Protein AF-A0A5C8BAW6-F1 (afdb_monomer)

Mean predicted aligned error: 6.07 Å

Foldseek 3Di:
DDPVLVVCLLVPPPVSLVVCLDLVNFLKFAPPDDLQSLQVSQCVQPPPPQWHWDDDDPFWTWIDGPPDDIDIQTQDPQQRNLSSLLSVQVVNPDQKFKWWFPVPPDRITGIGIDGNVVVVVCCVVRVPSCVVGTHGSVNSVVLSVDPPVVNVVDDD

Nearest PDB structures (foldseek):
  5h5v-assembly1_D  TM=4.416E-01  e=4.568E-01  Escherichia coli
  3hav-assembly2_B  TM=3.395E-01  e=8.245E-01  Enterococcus faecium
  5hw4-assembly1_B  TM=3.504E-01  e=2.850E+00  Escherichia coli K-12
  5hw4-assembly1_A  TM=3.797E-01  e=3.609E+00  Escherichia coli K-12
  5hw4-assembly2_C-2  TM=3.385E-01  e=3.207E+00  Escherichia coli K-12

Structure (mmCIF, N/CA/C/O backbone):
data_AF-A0A5C8BAW6-F1
#
_entry.id   AF-A0A5C8BAW6-F1
#
loop_
_atom_site.group_PDB
_atom_site.id
_atom_site.type_symbol
_atom_site.label_atom_id
_atom_site.label_alt_id
_atom_site.label_comp_id
_atom_site.label_asym_id
_atom_site.label_entity_id
_atom_site.label_seq_id
_atom_site.pdbx_PDB_ins_code
_atom_site.Cartn_x
_atom_site.Cartn_y
_atom_site.Cartn_z
_atom_site.occupancy
_atom_site.B_iso_or_equiv
_atom_site.auth_seq_id
_atom_site.auth_comp_id
_atom_site.auth_asym_id
_atom_site.auth_atom_id
_atom_site.pdbx_PDB_model_num
ATOM 1 N N . MET A 1 1 ? -3.960 -3.574 -13.784 1.00 78.94 1 MET A N 1
ATOM 2 C CA . MET A 1 1 ? -2.495 -3.460 -13.628 1.00 78.94 1 MET A CA 1
ATOM 3 C C . MET A 1 1 ? -1.842 -3.671 -14.982 1.00 78.94 1 MET A C 1
ATOM 5 O O . MET A 1 1 ? -2.103 -4.699 -15.599 1.00 78.94 1 MET A O 1
ATOM 9 N N . ASP A 1 2 ? -1.038 -2.714 -15.444 1.00 86.81 2 ASP A N 1
ATOM 10 C CA . ASP A 1 2 ? -0.271 -2.832 -16.689 1.00 86.81 2 ASP A CA 1
ATOM 11 C C . ASP A 1 2 ? 1.014 -3.642 -16.439 1.00 86.81 2 ASP A C 1
ATOM 13 O O . ASP A 1 2 ? 1.968 -3.166 -15.821 1.00 86.81 2 ASP A O 1
ATOM 17 N N . GLN A 1 3 ? 1.022 -4.899 -16.888 1.00 88.06 3 GLN A N 1
ATOM 18 C CA . GLN A 1 3 ? 2.165 -5.801 -16.719 1.00 88.06 3 GLN A CA 1
ATOM 19 C C . GLN A 1 3 ? 3.390 -5.363 -17.533 1.00 88.06 3 GLN A C 1
ATOM 21 O O . GLN A 1 3 ? 4.518 -5.586 -17.099 1.00 88.06 3 GLN A O 1
ATOM 26 N N . ALA A 1 4 ? 3.188 -4.733 -18.693 1.00 90.94 4 ALA A N 1
ATOM 27 C CA . ALA A 1 4 ? 4.289 -4.298 -19.544 1.00 90.94 4 ALA A CA 1
ATOM 28 C C . ALA A 1 4 ? 5.022 -3.104 -18.923 1.00 90.94 4 ALA A C 1
ATOM 30 O O . ALA A 1 4 ? 6.252 -3.042 -18.973 1.00 90.94 4 ALA A O 1
ATOM 31 N N . LEU A 1 5 ? 4.280 -2.182 -18.302 1.00 92.44 5 LEU A N 1
ATOM 32 C CA . LEU A 1 5 ? 4.873 -1.088 -17.537 1.00 92.44 5 LEU A CA 1
ATOM 33 C C . LEU A 1 5 ? 5.638 -1.611 -16.315 1.00 92.44 5 LEU A C 1
ATOM 35 O O . LEU A 1 5 ? 6.794 -1.238 -16.122 1.00 92.44 5 LEU A O 1
ATOM 39 N N . LEU A 1 6 ? 5.034 -2.511 -15.530 1.00 92.75 6 LEU A N 1
ATOM 40 C CA . LEU A 1 6 ? 5.686 -3.094 -14.353 1.00 92.75 6 LEU A CA 1
ATOM 41 C C . LEU A 1 6 ? 6.998 -3.806 -14.719 1.00 92.75 6 LEU A C 1
ATOM 43 O O . LEU A 1 6 ? 7.993 -3.635 -14.021 1.00 92.75 6 LEU A O 1
ATOM 47 N N . GLN A 1 7 ? 7.045 -4.546 -15.830 1.00 93.19 7 GLN A N 1
ATOM 48 C CA . GLN A 1 7 ? 8.290 -5.187 -16.255 1.00 93.19 7 GLN A CA 1
ATOM 49 C C . GLN A 1 7 ? 9.389 -4.156 -16.559 1.00 93.19 7 GLN A C 1
ATOM 51 O O . GLN A 1 7 ? 10.505 -4.292 -16.067 1.00 93.19 7 GLN A O 1
ATOM 56 N N . LYS A 1 8 ? 9.066 -3.071 -17.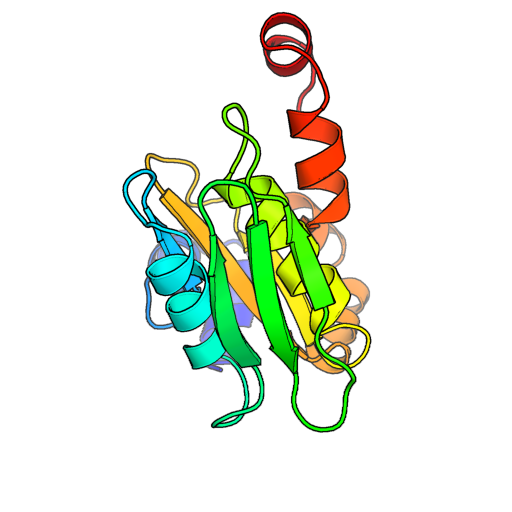276 1.00 93.88 8 LYS A N 1
ATOM 57 C CA . LYS A 1 8 ? 10.024 -1.982 -17.543 1.00 93.88 8 LYS A CA 1
ATOM 58 C C . LYS A 1 8 ? 10.543 -1.328 -16.258 1.00 93.88 8 LYS A C 1
ATOM 60 O O . LYS A 1 8 ? 11.728 -1.013 -16.159 1.00 93.88 8 LYS A O 1
ATOM 65 N N . VAL A 1 9 ? 9.671 -1.148 -15.262 1.00 93.62 9 VAL A N 1
ATOM 66 C CA . VAL A 1 9 ? 10.039 -0.634 -13.930 1.00 93.62 9 VAL A CA 1
ATOM 67 C C . VAL A 1 9 ? 11.075 -1.539 -13.265 1.00 93.62 9 VAL A C 1
ATOM 69 O O . VAL A 1 9 ? 12.097 -1.045 -12.773 1.00 93.62 9 VAL A O 1
ATOM 72 N N . LEU A 1 10 ? 10.826 -2.853 -13.274 1.00 93.19 10 LEU A N 1
ATOM 73 C CA . LEU A 1 10 ? 11.706 -3.867 -12.689 1.00 93.19 10 LEU A CA 1
ATOM 74 C C . LEU A 1 10 ? 13.055 -3.948 -13.4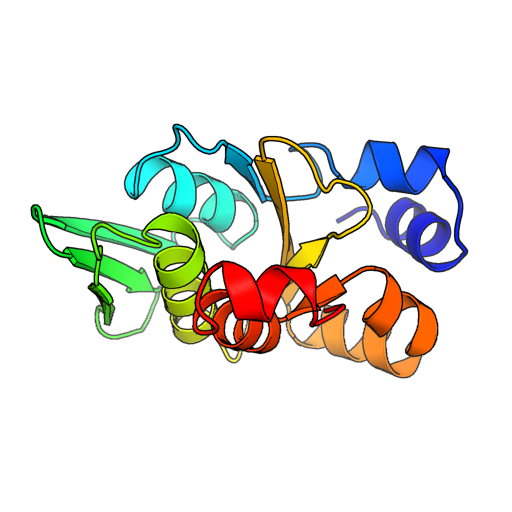22 1.00 93.19 10 LEU A C 1
ATOM 76 O O . LEU A 1 10 ? 14.095 -4.037 -12.764 1.00 93.19 10 LEU A O 1
ATOM 80 N N . ASP A 1 11 ? 13.049 -3.793 -14.748 1.00 93.88 11 ASP A N 1
ATOM 81 C CA . ASP A 1 11 ? 14.251 -3.749 -15.594 1.00 93.88 11 ASP A CA 1
ATOM 82 C C . ASP A 1 11 ? 15.089 -2.471 -15.384 1.00 93.88 11 ASP A C 1
ATOM 84 O O . ASP A 1 11 ? 16.261 -2.413 -15.764 1.00 93.88 11 ASP A O 1
ATOM 88 N N . GLY A 1 12 ? 14.527 -1.452 -14.725 1.00 89.94 12 GLY A N 1
ATOM 89 C CA . GLY A 1 12 ? 15.232 -0.222 -14.362 1.00 89.94 12 GLY A CA 1
ATOM 90 C C . GLY A 1 12 ? 15.023 0.957 -15.313 1.00 89.94 12 GLY A C 1
ATOM 91 O O . GLY A 1 12 ? 15.810 1.903 -15.265 1.00 89.94 12 GLY A O 1
ATOM 92 N N . ASP A 1 13 ? 13.993 0.927 -16.160 1.00 93.75 13 ASP A N 1
ATOM 93 C CA . ASP A 1 13 ? 13.631 2.064 -17.011 1.00 93.75 13 ASP A CA 1
ATOM 94 C C . ASP A 1 13 ? 13.154 3.244 -16.144 1.00 93.75 13 ASP A C 1
ATOM 96 O O .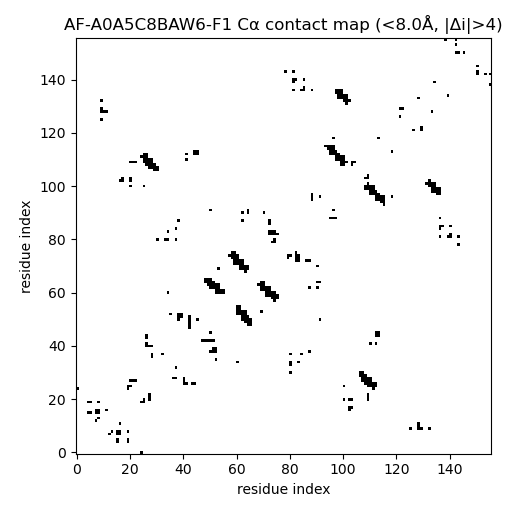 ASP A 1 13 ? 12.139 3.167 -15.450 1.00 93.75 13 ASP A O 1
ATOM 100 N N . GLN A 1 14 ? 13.899 4.352 -16.182 1.00 90.62 14 GLN A N 1
ATOM 101 C CA . GLN A 1 14 ? 13.616 5.536 -15.368 1.00 90.62 14 GLN A CA 1
ATOM 102 C C . GLN A 1 14 ? 12.306 6.230 -15.748 1.00 90.62 14 GLN A C 1
ATOM 104 O O . GLN A 1 14 ? 11.606 6.723 -14.868 1.00 90.62 14 GLN A O 1
ATOM 109 N N . ALA A 1 15 ? 11.955 6.265 -17.035 1.00 91.56 15 ALA A N 1
ATOM 110 C CA . ALA A 1 15 ? 10.707 6.883 -17.472 1.00 91.56 15 ALA A CA 1
ATOM 111 C C . ALA A 1 15 ? 9.510 6.046 -17.008 1.00 91.56 15 ALA A C 1
ATOM 113 O O . ALA A 1 15 ? 8.528 6.593 -16.508 1.00 91.56 15 ALA A O 1
ATOM 114 N N . ALA A 1 16 ? 9.635 4.717 -17.089 1.00 92.75 16 ALA A N 1
ATOM 115 C CA . ALA A 1 16 ? 8.633 3.798 -16.561 1.00 92.75 16 ALA A CA 1
ATOM 116 C C . ALA A 1 16 ? 8.487 3.918 -15.037 1.00 92.75 16 ALA A C 1
ATOM 118 O O . ALA A 1 16 ? 7.371 3.867 -14.533 1.00 92.75 16 ALA A O 1
ATOM 119 N N . GLN A 1 17 ? 9.588 4.103 -14.300 1.00 92.12 17 GLN A N 1
ATOM 120 C CA . GLN A 1 17 ? 9.550 4.305 -12.847 1.00 92.12 17 GLN A CA 1
ATOM 121 C C . GLN A 1 17 ? 8.795 5.574 -12.455 1.00 92.12 17 GLN A C 1
ATOM 123 O O . GLN A 1 17 ? 7.963 5.511 -11.558 1.00 92.12 17 GLN A O 1
ATOM 128 N N . ILE A 1 18 ? 9.038 6.696 -13.137 1.00 89.44 18 ILE A N 1
ATOM 129 C CA . ILE A 1 18 ? 8.303 7.942 -12.878 1.00 89.44 18 ILE A CA 1
ATOM 130 C C . ILE A 1 18 ? 6.808 7.726 -13.127 1.00 89.44 18 ILE A C 1
ATOM 132 O O . ILE A 1 18 ? 6.006 7.987 -12.238 1.00 89.44 18 ILE A O 1
ATOM 136 N N . GLN A 1 19 ? 6.454 7.160 -14.286 1.00 90.94 19 GLN A N 1
ATOM 137 C CA . GLN A 1 19 ? 5.063 6.883 -14.648 1.00 90.94 19 GLN A CA 1
ATOM 138 C C . GLN A 1 19 ? 4.380 5.934 -13.650 1.00 90.94 19 GLN A C 1
ATOM 140 O O . GLN A 1 19 ? 3.234 6.136 -13.267 1.00 90.94 19 GLN A O 1
ATOM 145 N N . PHE A 1 20 ? 5.076 4.890 -13.201 1.00 92.00 20 PHE A N 1
ATOM 146 C CA . PHE A 1 20 ? 4.532 3.910 -12.259 1.00 92.00 20 PHE A CA 1
ATOM 147 C C . PHE A 1 20 ? 4.243 4.496 -10.872 1.00 92.00 20 PHE A C 1
ATOM 149 O O . PHE A 1 20 ? 3.383 3.996 -10.153 1.00 92.00 20 PHE A O 1
ATOM 156 N N . GLY A 1 21 ? 4.957 5.551 -10.490 1.00 86.75 21 GLY A N 1
ATOM 157 C CA . GLY A 1 21 ? 4.731 6.264 -9.241 1.00 86.75 21 GLY A CA 1
ATOM 158 C C . GLY A 1 21 ? 3.472 7.133 -9.213 1.00 86.75 21 GLY A C 1
ATOM 159 O O . GLY A 1 21 ? 3.107 7.641 -8.157 1.00 86.75 21 GLY A O 1
ATOM 160 N N . GLU A 1 22 ? 2.810 7.328 -10.351 1.00 86.75 22 GLU A N 1
ATOM 161 C CA . GLU A 1 22 ? 1.622 8.172 -10.449 1.00 86.75 22 GLU A CA 1
ATOM 162 C C . GLU A 1 22 ? 0.360 7.458 -9.927 1.00 86.75 22 GLU A C 1
ATOM 164 O O . GLU A 1 22 ? 0.317 6.234 -9.750 1.00 86.75 22 GLU A O 1
ATOM 169 N N . SER A 1 23 ? -0.702 8.235 -9.687 1.00 79.19 23 SER A N 1
ATOM 170 C CA . SER A 1 23 ? -1.949 7.776 -9.054 1.00 79.19 23 SER A CA 1
ATOM 171 C C . SER A 1 23 ? -2.729 6.720 -9.846 1.00 79.19 23 SER A C 1
ATOM 173 O O . SER A 1 23 ? -3.676 6.142 -9.324 1.00 79.19 23 SER A O 1
ATOM 175 N N . GLU A 1 24 ? -2.343 6.431 -11.089 1.00 88.62 24 GLU A N 1
ATOM 176 C CA . GLU A 1 24 ? -2.932 5.353 -11.894 1.00 88.62 24 GLU A CA 1
ATOM 177 C C . GLU A 1 24 ? -2.402 3.958 -11.513 1.00 88.62 24 GLU A C 1
ATOM 179 O O . GLU A 1 24 ? -2.988 2.930 -11.879 1.00 88.62 24 GLU A O 1
ATOM 184 N N . HIS A 1 25 ? -1.268 3.894 -10.813 1.00 90.31 25 HIS A N 1
ATOM 185 C CA . HIS A 1 25 ? -0.534 2.650 -10.562 1.00 90.31 25 HIS A CA 1
ATOM 186 C C . HIS A 1 25 ? -0.148 2.463 -9.095 1.00 90.31 25 HIS A C 1
ATOM 188 O O . HIS A 1 25 ? -0.029 1.321 -8.644 1.00 90.31 25 HIS A O 1
ATOM 194 N N . CYS A 1 26 ? -0.018 3.558 -8.347 1.00 92.81 26 CYS A N 1
ATOM 195 C CA . CYS A 1 26 ? 0.203 3.551 -6.910 1.00 92.81 26 CYS A CA 1
ATOM 196 C C . CYS A 1 26 ? -0.867 4.373 -6.187 1.00 92.81 26 CYS A C 1
ATOM 198 O O . CYS A 1 26 ? -1.321 5.403 -6.680 1.00 92.81 26 CYS A O 1
ATOM 200 N N . ALA A 1 27 ? -1.208 3.967 -4.966 1.00 93.38 27 ALA A N 1
ATOM 201 C CA . ALA A 1 27 ? -1.907 4.834 -4.031 1.00 93.38 27 ALA A CA 1
ATOM 202 C C . ALA A 1 27 ? -0.935 5.933 -3.588 1.00 93.38 27 ALA A C 1
ATOM 204 O O . ALA A 1 27 ? 0.025 5.662 -2.863 1.00 93.38 27 ALA A O 1
ATOM 205 N N . VAL A 1 28 ? -1.153 7.153 -4.077 1.00 92.31 28 VAL A N 1
ATOM 206 C CA . VAL A 1 28 ? -0.352 8.324 -3.710 1.00 92.31 28 VAL A CA 1
ATOM 207 C C . VAL A 1 28 ? -0.932 8.920 -2.434 1.00 92.31 28 VAL A C 1
ATOM 209 O O . VAL A 1 28 ? -2.098 9.299 -2.414 1.00 92.31 28 VAL A O 1
ATOM 212 N N . VAL A 1 29 ? -0.116 8.980 -1.384 1.00 90.25 29 VAL A N 1
ATOM 213 C CA . VAL A 1 29 ? -0.461 9.553 -0.078 1.00 90.25 29 VAL A CA 1
ATOM 214 C C . VAL A 1 29 ? 0.363 10.820 0.140 1.00 90.25 29 VAL A C 1
ATOM 216 O O . VAL A 1 29 ? 1.583 10.742 0.276 1.00 90.25 29 VAL A O 1
ATOM 219 N N . ASP A 1 30 ? -0.285 11.980 0.158 1.00 89.19 30 ASP A N 1
ATOM 220 C CA . ASP A 1 30 ? 0.305 13.287 0.475 1.00 89.19 30 ASP A CA 1
ATOM 221 C C . ASP A 1 30 ? 0.416 13.465 1.997 1.00 89.19 30 ASP A C 1
ATOM 223 O O . ASP A 1 30 ? -0.424 12.983 2.754 1.00 89.19 30 ASP A O 1
ATOM 227 N N . TRP A 1 31 ? 1.421 14.198 2.480 1.00 83.50 31 TRP A N 1
ATOM 228 C CA . TRP A 1 31 ? 1.596 14.474 3.915 1.00 83.50 31 TRP A CA 1
ATOM 229 C C . TRP A 1 31 ? 0.408 15.209 4.571 1.00 83.50 31 TRP A C 1
ATOM 231 O O . TRP A 1 31 ? 0.292 15.219 5.799 1.00 83.50 31 TRP A O 1
ATOM 241 N N . ARG A 1 32 ? -0.460 15.847 3.776 1.00 87.81 32 ARG A N 1
ATOM 242 C CA . ARG A 1 32 ? -1.696 16.509 4.229 1.00 87.81 32 ARG A CA 1
ATOM 243 C C . ARG A 1 32 ? -2.892 15.573 4.289 1.00 87.81 32 ARG A C 1
ATOM 245 O O . ARG A 1 32 ? -3.901 15.964 4.876 1.00 87.81 32 ARG A O 1
ATOM 252 N N . ASP A 1 33 ? -2.796 14.392 3.687 1.00 90.12 33 ASP A N 1
ATOM 253 C CA . ASP A 1 33 ? -3.904 13.452 3.638 1.00 90.12 33 ASP A CA 1
ATOM 254 C C . ASP A 1 33 ? -4.252 12.975 5.045 1.00 90.12 33 ASP A C 1
ATOM 256 O O . ASP A 1 33 ? -3.393 12.561 5.840 1.00 90.12 33 ASP A O 1
ATOM 260 N N . GLY A 1 34 ? -5.543 13.060 5.349 1.00 92.12 34 GLY A N 1
ATOM 261 C CA . GLY A 1 34 ? -6.111 12.531 6.566 1.00 92.12 34 GLY A CA 1
ATOM 262 C C . GLY A 1 34 ? -6.329 11.018 6.478 1.00 92.12 34 GLY A C 1
ATOM 263 O O . GLY A 1 34 ? -6.085 10.378 5.452 1.00 92.12 34 GLY A O 1
ATOM 264 N N . PRO A 1 35 ? -6.804 10.404 7.574 1.00 93.88 35 PRO A N 1
ATOM 265 C CA . PRO A 1 35 ? -7.044 8.967 7.614 1.00 93.88 35 PRO A CA 1
ATOM 266 C C . PRO A 1 35 ? -8.013 8.476 6.534 1.00 93.88 35 PRO A C 1
ATOM 268 O O . PRO A 1 35 ? -7.818 7.394 5.986 1.00 93.88 35 PRO A O 1
ATOM 271 N N . GLN A 1 36 ? -9.041 9.271 6.223 1.00 95.12 36 GLN A N 1
ATOM 272 C CA . GLN A 1 36 ? -10.041 8.910 5.226 1.00 95.12 36 GLN A CA 1
ATOM 273 C C . GLN A 1 36 ? -9.432 8.868 3.826 1.00 95.12 36 GLN A C 1
ATOM 275 O O . GLN A 1 36 ? -9.567 7.861 3.135 1.00 95.12 36 GLN A O 1
ATOM 280 N N . GLU A 1 37 ? -8.718 9.926 3.447 1.00 95.50 37 GLU A N 1
ATOM 281 C CA . GLU A 1 37 ? -8.079 10.070 2.141 1.00 95.50 37 GLU A CA 1
ATOM 282 C C . GLU A 1 37 ? -7.076 8.933 1.896 1.00 95.50 37 GLU A C 1
ATOM 284 O O . GLU A 1 37 ? -7.065 8.330 0.825 1.00 95.50 37 GLU A O 1
ATOM 289 N N . ILE A 1 38 ? -6.304 8.555 2.922 1.00 95.00 38 ILE A N 1
ATOM 290 C CA . ILE A 1 38 ? -5.345 7.442 2.848 1.00 95.00 38 ILE A CA 1
ATOM 291 C C . ILE A 1 38 ? -6.052 6.102 2.624 1.00 95.00 38 ILE A C 1
ATOM 293 O O . ILE A 1 38 ? -5.621 5.299 1.791 1.00 95.00 38 ILE A O 1
ATOM 297 N N . VAL A 1 39 ? -7.125 5.831 3.376 1.00 96.56 39 VAL A N 1
ATOM 298 C CA . VAL A 1 39 ? -7.884 4.581 3.233 1.00 96.56 39 VAL A CA 1
ATOM 299 C C . VAL A 1 39 ? -8.538 4.508 1.855 1.00 96.56 39 VAL A C 1
ATOM 301 O O . VAL A 1 39 ? -8.469 3.458 1.219 1.00 96.56 39 VAL A O 1
ATOM 304 N N . GLU A 1 40 ? -9.124 5.604 1.371 1.00 96.31 40 GLU A N 1
ATOM 305 C CA . GLU A 1 40 ? -9.750 5.685 0.047 1.00 96.31 40 GLU A CA 1
ATOM 306 C C . GLU A 1 40 ? -8.727 5.505 -1.083 1.00 96.31 40 GLU A C 1
ATOM 308 O O . GLU A 1 40 ? -8.971 4.730 -2.013 1.00 96.31 40 GLU A O 1
ATOM 313 N N . ALA A 1 41 ? -7.551 6.133 -0.969 1.00 95.88 41 ALA A N 1
ATOM 314 C CA . ALA A 1 41 ? -6.461 5.974 -1.926 1.00 95.88 41 ALA A CA 1
ATOM 315 C C . ALA A 1 41 ? -6.051 4.503 -2.063 1.00 95.88 41 ALA A C 1
ATOM 317 O O . ALA A 1 41 ? -5.975 3.990 -3.178 1.00 95.88 41 ALA A O 1
ATOM 318 N N . VAL A 1 42 ? -5.857 3.792 -0.947 1.00 96.62 42 VAL A N 1
ATOM 319 C CA . VAL A 1 42 ? -5.530 2.355 -0.965 1.00 96.62 42 VAL A CA 1
ATOM 320 C C . VAL A 1 42 ? -6.704 1.508 -1.468 1.00 96.62 42 VAL A C 1
ATOM 322 O O . VAL A 1 42 ? -6.496 0.587 -2.261 1.00 96.62 42 VAL A O 1
ATOM 325 N N . ALA A 1 43 ? -7.931 1.809 -1.038 1.00 97.12 43 ALA A N 1
ATOM 326 C CA . ALA A 1 43 ? -9.127 1.056 -1.412 1.00 97.12 43 ALA A CA 1
ATOM 327 C C . ALA A 1 43 ? -9.386 1.063 -2.926 1.00 97.12 43 ALA A C 1
ATOM 329 O O . ALA A 1 43 ? -9.864 0.062 -3.452 1.00 97.12 43 ALA A O 1
ATOM 330 N N . SER A 1 44 ? -9.006 2.133 -3.634 1.00 96.50 44 SER A N 1
ATOM 331 C CA . SER A 1 44 ? -9.145 2.238 -5.096 1.00 96.50 44 SER A CA 1
ATOM 332 C C . SER A 1 44 ? -8.371 1.174 -5.897 1.00 96.50 44 SER A C 1
ATOM 334 O O . SER A 1 44 ? -8.702 0.909 -7.053 1.00 96.50 44 SER A O 1
ATOM 336 N N . PHE A 1 45 ? -7.378 0.519 -5.282 1.00 96.25 45 PHE A N 1
ATOM 337 C CA . PHE A 1 45 ? -6.588 -0.566 -5.884 1.00 96.25 45 PHE A CA 1
ATOM 338 C C . PHE A 1 45 ? -7.046 -1.965 -5.450 1.00 96.25 45 PHE A C 1
ATOM 340 O O . PHE A 1 45 ? -6.431 -2.974 -5.810 1.00 96.25 45 PHE A O 1
ATOM 347 N N . LEU A 1 46 ? -8.116 -2.040 -4.664 1.00 96.69 46 LEU A N 1
ATOM 348 C CA . LEU A 1 46 ? -8.718 -3.269 -4.165 1.00 96.69 46 LEU A CA 1
ATOM 349 C C . LEU A 1 46 ? -10.086 -3.475 -4.838 1.00 96.69 46 LEU A C 1
ATOM 351 O O . LEU A 1 46 ? -10.610 -2.556 -5.465 1.00 96.69 46 LEU A O 1
ATOM 355 N N . PRO A 1 47 ? -10.681 -4.679 -4.757 1.00 96.81 47 PRO A N 1
ATOM 356 C CA . PRO A 1 47 ? -12.045 -4.879 -5.233 1.00 96.81 47 PRO A CA 1
ATOM 357 C C . PRO A 1 47 ? -13.021 -3.909 -4.559 1.00 96.81 47 PRO A C 1
ATOM 359 O O . PRO A 1 47 ? -12.854 -3.574 -3.385 1.00 96.81 47 PRO A O 1
ATOM 362 N N . ASP A 1 48 ? -14.066 -3.505 -5.279 1.00 96.31 48 ASP A N 1
ATOM 363 C CA . ASP A 1 48 ? -15.064 -2.567 -4.765 1.00 96.31 48 ASP A CA 1
ATOM 364 C C . ASP A 1 48 ? -15.625 -3.018 -3.407 1.00 96.31 48 ASP A C 1
ATOM 366 O O . ASP A 1 48 ? -16.127 -4.135 -3.247 1.00 96.31 48 ASP A O 1
ATOM 370 N N . GLY A 1 49 ? -15.535 -2.132 -2.412 1.00 95.50 49 GLY A N 1
ATOM 371 C CA . GLY A 1 49 ? -16.003 -2.392 -1.049 1.00 95.50 49 GLY A CA 1
ATOM 372 C C . GLY A 1 49 ? -15.137 -3.363 -0.239 1.00 95.50 49 GLY A C 1
ATOM 373 O O . GLY A 1 49 ? -15.538 -3.745 0.860 1.00 95.50 49 GLY A O 1
ATOM 374 N N . PHE A 1 50 ? -13.963 -3.763 -0.742 1.00 97.75 50 PHE A N 1
ATOM 375 C CA . PHE A 1 50 ? -13.053 -4.644 -0.012 1.00 97.75 50 PHE A CA 1
ATOM 376 C C . PHE A 1 50 ? -12.483 -3.981 1.245 1.00 97.75 50 PHE A C 1
ATOM 378 O O . PHE A 1 50 ? -12.369 -4.640 2.275 1.00 97.75 50 PHE A O 1
ATOM 385 N N . LEU A 1 51 ? -12.142 -2.693 1.166 1.00 98.25 51 LEU A N 1
ATOM 386 C CA . LEU A 1 51 ? -11.636 -1.884 2.271 1.00 98.25 51 LEU A CA 1
ATOM 387 C C . LEU A 1 51 ? -12.439 -0.583 2.351 1.00 98.25 51 LEU A C 1
ATOM 389 O O . LEU A 1 51 ? -12.637 0.085 1.340 1.00 98.25 51 LEU A O 1
ATOM 393 N N . ALA A 1 52 ? -12.870 -0.212 3.553 1.00 97.81 52 ALA A N 1
ATOM 394 C CA . ALA A 1 52 ? -13.496 1.075 3.833 1.00 97.81 52 ALA A CA 1
ATOM 395 C C . ALA A 1 52 ? -13.116 1.574 5.231 1.00 97.81 52 ALA A C 1
ATOM 397 O O . ALA A 1 52 ? -12.742 0.787 6.105 1.00 97.81 52 ALA A O 1
ATOM 398 N N . MET A 1 53 ? -13.250 2.881 5.458 1.00 96.94 53 MET A N 1
ATOM 399 C CA . MET A 1 53 ? -13.125 3.454 6.795 1.00 96.94 53 MET A CA 1
ATOM 400 C C . MET A 1 53 ? -14.475 3.383 7.519 1.00 96.94 53 MET A C 1
ATOM 402 O O . MET A 1 53 ? -15.516 3.749 6.973 1.00 96.94 53 MET A O 1
ATOM 406 N N . GLY A 1 54 ? -14.453 2.876 8.747 1.00 96.12 54 GLY A N 1
ATOM 407 C CA . GLY A 1 54 ? -15.583 2.856 9.664 1.00 96.12 54 GLY A CA 1
ATOM 408 C C . GLY A 1 54 ? -15.591 4.091 10.559 1.00 96.12 54 GLY A C 1
ATOM 409 O O . GLY A 1 54 ? -15.401 5.218 10.102 1.00 96.12 54 GLY A O 1
ATOM 410 N N . LYS A 1 55 ? -15.826 3.890 11.859 1.00 95.31 55 LYS A N 1
ATOM 411 C CA . LYS A 1 55 ? -15.823 4.997 12.822 1.00 95.31 55 LYS A CA 1
ATOM 412 C C . LYS A 1 55 ? -14.447 5.652 12.898 1.00 95.31 55 LYS A C 1
ATOM 414 O O . LYS A 1 55 ? -13.435 4.966 13.007 1.00 95.31 55 LYS A O 1
ATOM 419 N N . LEU A 1 56 ? -14.442 6.980 12.919 1.00 94.75 56 LEU A N 1
ATOM 420 C CA . LEU A 1 56 ? -13.260 7.806 13.120 1.00 94.75 56 LEU A CA 1
ATOM 421 C C . LEU A 1 56 ? -13.377 8.549 14.454 1.00 94.75 56 LEU A C 1
ATOM 423 O O . LEU A 1 56 ? -14.425 9.104 14.785 1.00 94.75 56 LEU A O 1
ATOM 427 N N . THR A 1 57 ? -12.289 8.547 15.212 1.00 92.25 57 THR A N 1
ATOM 428 C CA . THR A 1 57 ? -12.093 9.305 16.451 1.00 92.25 57 THR A CA 1
ATOM 429 C C . THR A 1 57 ? -10.796 10.103 16.342 1.00 92.25 57 THR A C 1
ATOM 431 O O . THR A 1 57 ? -10.044 9.937 15.383 1.00 92.25 57 THR A O 1
ATOM 434 N N . GLU A 1 58 ? -10.502 10.943 17.332 1.00 86.94 58 GLU A N 1
ATOM 435 C CA . GLU A 1 58 ? -9.237 11.692 17.369 1.00 86.94 58 GLU A CA 1
ATOM 436 C C . GLU A 1 58 ? -8.004 10.777 17.478 1.00 86.94 58 GLU A C 1
ATOM 438 O O . GLU A 1 58 ? -6.941 11.120 16.971 1.00 86.94 58 GLU A O 1
ATOM 443 N N . GLU A 1 59 ? -8.144 9.604 18.105 1.00 89.81 59 GLU A N 1
ATOM 444 C CA . GLU A 1 59 ? -7.021 8.709 18.422 1.00 89.81 59 GLU A CA 1
ATOM 445 C C . GLU A 1 59 ? -6.985 7.440 17.564 1.00 89.81 59 GLU A C 1
ATOM 447 O O . GLU A 1 59 ? -6.018 6.680 17.611 1.00 89.81 59 GLU A O 1
ATOM 452 N N . SER A 1 60 ? -8.041 7.154 16.802 1.00 93.1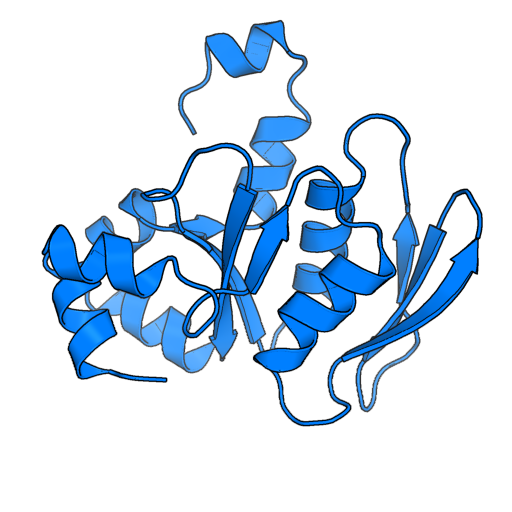9 60 SER A N 1
ATOM 453 C CA . SER A 1 60 ? -8.160 5.898 16.056 1.00 93.19 60 SER A CA 1
ATOM 454 C C . SER A 1 60 ? -9.207 5.953 14.947 1.00 93.19 60 SER A C 1
ATOM 456 O O . SER A 1 60 ? -10.147 6.749 15.003 1.00 93.19 60 SER A O 1
ATOM 458 N N . CYS A 1 61 ? -9.080 5.054 13.973 1.00 95.44 61 CYS A N 1
ATOM 459 C CA . CYS A 1 61 ? -10.117 4.759 12.990 1.00 95.44 61 CYS A CA 1
ATOM 460 C C . CYS A 1 61 ? -10.370 3.249 12.888 1.00 95.44 61 CYS A C 1
ATOM 462 O O . CYS A 1 61 ? -9.478 2.438 13.132 1.00 95.44 61 CYS A O 1
ATOM 464 N N . GLU A 1 62 ? -11.590 2.857 12.534 1.00 97.25 62 GLU A N 1
ATOM 465 C CA . GLU A 1 62 ? -11.915 1.473 12.189 1.00 97.25 62 GLU A CA 1
ATOM 466 C C . GLU A 1 62 ? -11.634 1.217 10.704 1.00 97.25 62 GLU A C 1
ATOM 468 O O . GLU A 1 62 ? -12.060 1.974 9.834 1.00 97.25 62 GLU A O 1
ATOM 473 N N . LEU A 1 63 ? -10.970 0.105 10.408 1.00 97.81 63 LEU A N 1
ATOM 474 C CA . LEU A 1 63 ? -10.798 -0.444 9.071 1.00 97.81 63 LEU A CA 1
ATOM 475 C C . LEU A 1 63 ? -11.815 -1.569 8.877 1.00 97.81 63 LEU A C 1
ATOM 477 O O . LEU A 1 63 ? -11.791 -2.584 9.582 1.00 97.81 63 LEU A O 1
ATOM 481 N N . LEU A 1 64 ? -12.719 -1.384 7.923 1.00 98.00 64 LEU A N 1
ATOM 482 C CA . LEU A 1 64 ? -13.735 -2.358 7.549 1.00 98.00 64 LEU A CA 1
ATOM 483 C C . LEU A 1 64 ? -13.226 -3.141 6.343 1.00 98.00 64 LEU A C 1
ATOM 485 O O . LEU A 1 64 ? -13.145 -2.597 5.244 1.00 98.00 64 LEU A O 1
ATOM 489 N N . VAL A 1 65 ? -12.877 -4.411 6.555 1.00 97.38 65 VAL A N 1
ATOM 490 C CA . VAL A 1 65 ? -12.434 -5.306 5.480 1.00 97.38 65 VAL A CA 1
ATOM 491 C C . VAL A 1 65 ? -13.529 -6.319 5.172 1.00 97.38 65 VAL A C 1
ATOM 493 O O . VAL A 1 65 ? -14.089 -6.939 6.080 1.00 97.38 65 VAL A O 1
ATOM 496 N N . GLN A 1 66 ? -13.847 -6.488 3.892 1.00 96.56 66 GLN A N 1
ATOM 497 C CA . GLN A 1 66 ? -14.931 -7.354 3.443 1.00 96.56 66 GLN A CA 1
ATOM 498 C C . GLN A 1 66 ? -14.771 -8.781 3.983 1.00 96.56 66 GLN A C 1
ATOM 500 O O . GLN A 1 66 ? -13.741 -9.430 3.817 1.00 96.56 66 GLN A O 1
ATOM 505 N N . GLY A 1 67 ? -15.825 -9.279 4.633 1.00 94.69 67 GLY A N 1
ATOM 506 C CA . GLY A 1 67 ? -15.844 -10.628 5.200 1.00 94.69 67 GLY A CA 1
ATOM 507 C C . GLY A 1 67 ? -15.019 -10.795 6.481 1.00 94.69 67 GLY A C 1
ATOM 508 O O . GLY A 1 67 ? -14.803 -11.930 6.906 1.00 94.69 67 GLY A O 1
ATOM 509 N N . ARG A 1 68 ? -14.568 -9.702 7.113 1.00 95.56 68 ARG A N 1
ATOM 510 C CA . ARG A 1 68 ? -13.754 -9.726 8.337 1.00 95.56 68 ARG A CA 1
ATOM 511 C C . ARG A 1 68 ? -14.367 -8.887 9.448 1.00 95.56 68 ARG A C 1
ATOM 513 O O . ARG A 1 68 ? -15.254 -8.069 9.225 1.00 95.56 68 ARG A O 1
ATOM 520 N N . GLN A 1 69 ? -13.884 -9.115 10.666 1.00 95.56 69 GLN A N 1
ATOM 521 C CA . GLN A 1 69 ? -14.195 -8.231 11.784 1.00 95.56 69 GLN A CA 1
ATOM 522 C C . GLN A 1 69 ? -13.495 -6.878 11.588 1.00 95.56 69 GLN A C 1
ATOM 524 O O . GLN A 1 69 ? -12.371 -6.867 11.077 1.00 95.56 69 GLN A O 1
ATOM 529 N N . PRO A 1 70 ? -14.123 -5.761 11.999 1.00 95.38 70 PRO A N 1
ATOM 530 C CA . PRO A 1 70 ? -13.476 -4.454 12.000 1.00 95.38 70 PRO A CA 1
ATOM 531 C C . PRO A 1 70 ? -12.145 -4.483 12.757 1.00 95.38 70 PRO A C 1
ATOM 533 O O . PRO A 1 70 ? -12.044 -5.092 13.825 1.00 95.38 70 PRO A O 1
ATOM 536 N N . VAL A 1 71 ? -11.136 -3.805 12.216 1.00 95.25 71 VAL A N 1
ATOM 537 C CA . VAL A 1 71 ? -9.813 -3.667 12.838 1.00 95.25 71 VAL A CA 1
ATOM 538 C C . VAL A 1 71 ? -9.626 -2.222 13.271 1.00 95.25 71 VAL A C 1
ATOM 540 O O . VAL A 1 71 ? -9.819 -1.314 12.471 1.00 95.25 71 VAL A O 1
ATOM 543 N N . LEU A 1 72 ? -9.238 -1.990 14.522 1.00 94.69 72 LEU A N 1
ATOM 544 C CA . LEU A 1 72 ? -8.930 -0.644 14.999 1.00 94.69 72 LEU A CA 1
ATOM 545 C C . LEU A 1 72 ? -7.490 -0.267 14.620 1.00 94.69 72 LEU A C 1
ATOM 547 O O . LEU A 1 72 ? -6.554 -0.991 14.959 1.00 94.69 72 LEU A O 1
ATOM 551 N N . ALA A 1 73 ? -7.318 0.861 13.937 1.00 92.94 73 ALA A N 1
ATOM 552 C CA . ALA A 1 73 ? -6.031 1.453 13.596 1.00 92.94 73 ALA A CA 1
ATOM 553 C C . ALA A 1 73 ? -5.801 2.720 14.433 1.00 92.94 73 ALA A C 1
ATOM 555 O O . ALA A 1 73 ? -6.578 3.672 14.363 1.00 92.94 73 ALA A O 1
ATOM 556 N N . GLU A 1 74 ? -4.732 2.733 15.229 1.00 90.00 74 GLU A N 1
ATOM 557 C CA . GLU A 1 74 ? -4.366 3.876 16.072 1.00 90.00 74 GLU A CA 1
ATOM 558 C C . GLU A 1 74 ? -3.780 5.028 15.243 1.00 90.00 74 GLU A C 1
ATOM 560 O O . GLU A 1 74 ? -2.837 4.849 14.466 1.00 90.00 74 GLU A O 1
ATOM 565 N N . LEU A 1 75 ? -4.286 6.235 15.479 1.00 86.19 75 LEU A N 1
ATOM 566 C CA . LEU A 1 75 ? -3.833 7.483 14.880 1.00 86.19 75 LEU A CA 1
ATOM 567 C C . LEU A 1 75 ? -2.949 8.219 15.897 1.00 86.19 75 LEU A C 1
ATOM 569 O O . LEU 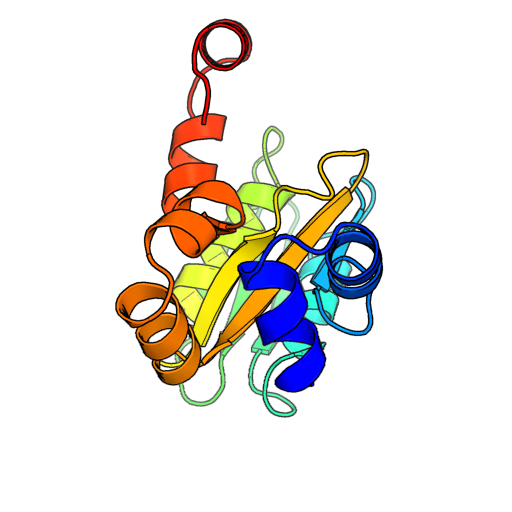A 1 75 ? -3.398 9.077 16.649 1.00 86.19 75 LEU A O 1
ATOM 573 N N . SER A 1 76 ? -1.669 7.844 15.980 1.00 75.00 76 SER A N 1
ATOM 574 C CA . SER A 1 76 ? -0.732 8.506 16.902 1.00 75.00 76 SER A CA 1
ATOM 575 C C . SER A 1 76 ? -0.211 9.825 16.331 1.00 75.00 76 SER A C 1
ATOM 577 O O . SER A 1 76 ? 0.194 9.855 15.173 1.00 75.00 76 SER A O 1
ATOM 579 N N . SER A 1 77 ? -0.051 10.852 17.166 1.00 65.69 77 SER A N 1
ATOM 580 C CA . SER A 1 77 ? 0.359 12.214 16.776 1.00 65.69 77 SER A CA 1
ATOM 581 C C . SER A 1 77 ? 1.732 12.374 16.097 1.00 65.69 77 SER A C 1
ATOM 583 O O . SER A 1 77 ? 2.023 13.454 15.591 1.00 65.69 77 SER A O 1
ATOM 585 N N . THR A 1 78 ? 2.600 11.355 16.090 1.00 62.72 78 THR A N 1
ATOM 586 C CA . THR A 1 78 ? 3.991 11.473 15.602 1.00 62.72 78 THR A CA 1
ATOM 587 C C . THR A 1 78 ? 4.307 10.693 14.321 1.00 62.72 78 THR A C 1
ATOM 589 O O . THR A 1 78 ? 5.395 10.879 13.777 1.00 62.72 78 THR A O 1
ATOM 592 N N . ALA A 1 79 ? 3.402 9.827 13.847 1.00 62.53 79 ALA A N 1
ATOM 593 C CA . ALA A 1 79 ? 3.598 8.989 12.650 1.00 62.53 79 ALA A CA 1
ATOM 594 C C . ALA A 1 79 ? 2.261 8.422 12.127 1.00 62.53 79 ALA A C 1
ATOM 596 O O . ALA A 1 79 ? 2.092 7.206 11.996 1.00 62.53 79 ALA A O 1
ATOM 597 N N . THR A 1 80 ? 1.260 9.290 11.957 1.00 74.69 80 THR A N 1
ATOM 598 C CA . THR A 1 80 ? -0.127 8.880 11.692 1.00 74.69 80 THR A CA 1
ATOM 599 C C . THR A 1 80 ? -0.260 8.088 10.393 1.00 74.69 80 THR A C 1
ATOM 601 O O . THR A 1 80 ? -0.901 7.039 10.382 1.00 74.69 80 THR A O 1
ATOM 604 N N . GLN A 1 81 ? 0.369 8.554 9.312 1.00 86.19 81 GLN A N 1
ATOM 605 C CA . GLN A 1 81 ? 0.169 7.990 7.977 1.00 86.19 81 GLN A CA 1
ATOM 606 C C . GLN A 1 81 ? 0.845 6.628 7.830 1.00 86.19 81 GLN A C 1
ATOM 608 O O . GLN A 1 81 ? 0.235 5.673 7.365 1.00 86.19 81 GLN A O 1
ATOM 613 N N . GLU A 1 82 ? 2.082 6.492 8.299 1.00 83.75 82 GLU A N 1
ATOM 614 C CA . GLU A 1 82 ? 2.850 5.254 8.181 1.00 83.75 82 GLU A CA 1
ATOM 615 C C . GLU A 1 82 ? 2.276 4.156 9.079 1.00 83.75 82 GLU A C 1
ATOM 617 O O . GLU A 1 82 ? 2.228 2.988 8.685 1.00 83.75 82 GLU A O 1
ATOM 622 N N . ARG A 1 83 ? 1.797 4.515 10.279 1.00 85.56 83 ARG A N 1
ATOM 623 C CA . ARG A 1 83 ? 1.082 3.569 11.148 1.00 85.56 83 ARG A CA 1
ATOM 624 C C . ARG A 1 83 ? -0.259 3.159 10.565 1.00 85.56 83 ARG A C 1
ATOM 626 O O . ARG A 1 83 ? -0.628 1.987 10.680 1.00 85.56 83 ARG A O 1
ATOM 633 N N . LEU A 1 84 ? -0.972 4.087 9.936 1.00 91.38 84 LEU A N 1
ATOM 634 C CA . LEU A 1 84 ? -2.216 3.769 9.255 1.00 91.38 84 LEU A CA 1
ATOM 635 C C . LEU A 1 84 ? -1.959 2.839 8.064 1.00 91.38 84 LEU A C 1
ATOM 637 O O . LEU A 1 84 ? -2.593 1.794 7.983 1.00 91.38 84 LEU A O 1
ATOM 641 N N . LEU A 1 85 ? -0.965 3.128 7.221 1.00 92.25 85 LEU A N 1
ATOM 642 C CA . LEU A 1 85 ? -0.544 2.252 6.123 1.00 92.25 85 LEU A CA 1
ATOM 643 C C . LEU A 1 85 ? -0.122 0.864 6.623 1.00 92.25 85 LEU A C 1
ATOM 645 O O . LEU A 1 85 ? -0.497 -0.143 6.029 1.00 92.25 85 LEU A O 1
ATOM 649 N N . LEU A 1 86 ? 0.594 0.773 7.748 1.00 90.12 86 LEU A N 1
ATOM 650 C CA . LEU A 1 86 ? 0.899 -0.515 8.378 1.00 90.12 86 LEU A CA 1
ATOM 651 C C . LEU A 1 86 ? -0.375 -1.254 8.810 1.00 90.12 86 LEU A C 1
ATOM 653 O O . LEU A 1 86 ? -0.502 -2.456 8.574 1.00 90.12 86 LEU A O 1
ATOM 657 N N . SER A 1 87 ? -1.310 -0.547 9.443 1.00 92.94 87 SER A N 1
ATOM 658 C CA . SER A 1 87 ? -2.572 -1.122 9.916 1.00 92.94 87 SER A CA 1
ATOM 659 C C . SER A 1 87 ? -3.425 -1.614 8.750 1.00 92.94 87 SER A C 1
ATOM 661 O O . SER A 1 87 ? -3.931 -2.733 8.802 1.00 92.94 87 SER A O 1
ATOM 663 N N . ILE A 1 88 ? -3.496 -0.841 7.662 1.00 95.19 88 ILE A N 1
ATOM 664 C CA . ILE A 1 88 ? -4.137 -1.237 6.406 1.00 95.19 88 ILE A CA 1
ATOM 665 C C . ILE A 1 88 ? -3.455 -2.483 5.836 1.00 95.19 88 ILE A C 1
ATOM 667 O O . ILE A 1 88 ? -4.133 -3.463 5.544 1.00 95.19 88 ILE A O 1
ATOM 671 N N . GLY A 1 89 ? -2.123 -2.492 5.746 1.00 94.38 89 GLY A N 1
ATOM 672 C CA . GLY A 1 89 ? -1.357 -3.621 5.214 1.00 94.38 89 GLY A CA 1
ATOM 673 C C . GLY A 1 89 ? -1.609 -4.918 5.981 1.00 94.38 89 GLY A C 1
ATOM 674 O O . GLY A 1 89 ? -1.801 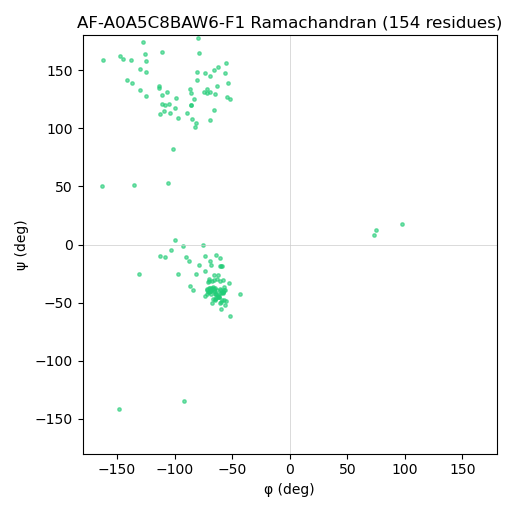-5.970 5.376 1.00 94.38 89 GLY A O 1
ATOM 675 N N . ASN A 1 90 ? -1.686 -4.838 7.309 1.00 93.75 90 ASN A N 1
ATOM 676 C CA . ASN A 1 90 ? -2.043 -5.979 8.148 1.00 93.75 90 ASN A CA 1
ATOM 677 C C . ASN A 1 90 ? -3.513 -6.392 7.973 1.00 93.75 90 ASN A C 1
ATOM 679 O O . ASN A 1 90 ? -3.814 -7.584 7.990 1.00 93.75 90 ASN A O 1
ATOM 683 N N . ALA A 1 91 ? -4.423 -5.430 7.798 1.00 95.12 91 ALA A N 1
ATOM 684 C CA . ALA A 1 91 ? -5.853 -5.687 7.657 1.00 95.12 91 ALA A CA 1
ATOM 685 C C . ALA A 1 91 ? -6.219 -6.351 6.318 1.00 95.12 91 ALA A C 1
ATOM 687 O O . ALA A 1 91 ? -7.152 -7.154 6.287 1.00 95.12 91 ALA A O 1
ATOM 688 N N . ILE A 1 92 ? -5.492 -6.055 5.232 1.00 95.88 92 ILE A N 1
ATOM 689 C CA . ILE A 1 92 ? -5.734 -6.622 3.890 1.00 95.88 92 ILE A CA 1
ATOM 690 C C . ILE A 1 92 ? -4.955 -7.922 3.613 1.00 95.88 92 ILE A C 1
ATOM 692 O O . ILE A 1 92 ? -5.219 -8.601 2.621 1.00 95.88 92 ILE A O 1
ATOM 696 N N . ALA A 1 93 ? -4.002 -8.281 4.477 1.00 94.69 93 ALA A N 1
ATOM 697 C CA . ALA A 1 93 ? -3.266 -9.540 4.392 1.00 94.69 93 ALA A CA 1
ATOM 698 C C . ALA A 1 93 ? -4.145 -10.733 4.825 1.00 94.69 93 ALA A C 1
ATOM 700 O O . ALA A 1 93 ? -4.940 -10.584 5.751 1.00 94.69 93 ALA A O 1
ATOM 701 N N . PRO A 1 94 ? -3.988 -11.947 4.261 1.00 94.56 94 PRO A N 1
ATOM 702 C CA . PRO A 1 94 ? -2.913 -12.368 3.360 1.00 94.56 94 PRO A CA 1
ATOM 703 C C . PRO A 1 94 ? -3.198 -12.213 1.854 1.00 94.56 94 PRO A C 1
ATOM 705 O O . PRO A 1 94 ? -2.341 -12.571 1.051 1.00 94.56 94 PRO A O 1
ATOM 708 N N . GLU A 1 95 ? -4.378 -11.751 1.448 1.00 96.75 95 GLU A N 1
ATOM 709 C CA .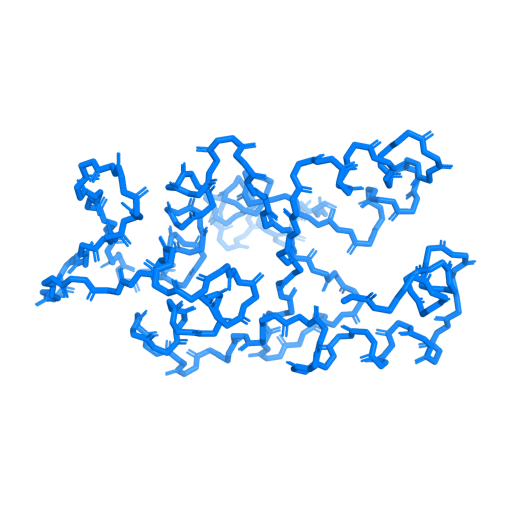 GLU A 1 95 ? -4.820 -11.702 0.047 1.00 96.75 95 GLU A CA 1
ATOM 710 C C . GLU A 1 95 ? -4.073 -10.623 -0.732 1.00 96.75 95 GLU A C 1
ATOM 712 O O . GLU A 1 95 ? -3.674 -10.844 -1.881 1.00 96.75 95 GLU A O 1
ATOM 717 N N . TYR A 1 96 ? -3.847 -9.483 -0.082 1.00 96.81 96 TYR A N 1
ATOM 718 C CA . TYR A 1 96 ? -3.158 -8.334 -0.645 1.00 96.81 96 TYR A CA 1
ATOM 719 C C . TYR A 1 96 ? -1.984 -7.917 0.227 1.00 96.81 96 TYR A C 1
ATOM 721 O O . TYR A 1 96 ? -1.909 -8.209 1.421 1.00 96.81 96 TYR A O 1
ATOM 729 N N . GLU A 1 97 ? -1.052 -7.216 -0.397 1.00 95.56 97 GLU A N 1
ATOM 730 C CA . GLU A 1 97 ? 0.101 -6.636 0.261 1.00 95.56 97 GLU A CA 1
ATOM 731 C C . GLU A 1 97 ? 0.386 -5.263 -0.342 1.00 95.56 97 GLU A C 1
ATOM 733 O O . GLU A 1 97 ? 0.260 -5.054 -1.553 1.00 95.56 97 GLU A O 1
ATOM 738 N N . LEU A 1 98 ? 0.784 -4.339 0.531 1.00 94.31 98 LEU A N 1
ATOM 739 C CA . LEU A 1 98 ? 1.204 -3.000 0.159 1.00 94.31 98 LEU A CA 1
ATOM 740 C C . LEU A 1 98 ? 2.692 -2.806 0.445 1.00 94.31 98 LEU A C 1
ATOM 742 O O . LEU A 1 98 ? 3.199 -3.200 1.504 1.00 94.31 98 LEU A O 1
ATOM 746 N N . ARG A 1 99 ? 3.396 -2.194 -0.507 1.00 93.62 99 ARG A N 1
ATOM 747 C CA . ARG A 1 99 ? 4.799 -1.790 -0.361 1.00 93.62 99 ARG A CA 1
ATOM 748 C C . ARG A 1 99 ? 4.986 -0.388 -0.932 1.00 93.62 99 ARG A C 1
ATOM 750 O O . ARG A 1 99 ? 4.442 -0.076 -1.986 1.00 93.62 99 ARG A O 1
ATOM 757 N N . GLN A 1 100 ? 5.765 0.449 -0.256 1.00 91.94 100 GLN A N 1
ATOM 758 C CA . GLN A 1 100 ? 6.129 1.767 -0.780 1.00 91.94 100 GLN A CA 1
ATOM 759 C C . GLN A 1 100 ? 7.072 1.601 -1.967 1.00 91.94 100 GLN A C 1
ATOM 761 O O . GLN A 1 100 ? 8.078 0.903 -1.866 1.00 91.94 100 GLN A O 1
ATOM 766 N N . PHE A 1 101 ? 6.772 2.285 -3.060 1.00 92.88 101 PHE A N 1
ATOM 767 C CA . PHE A 1 101 ? 7.626 2.425 -4.221 1.00 92.88 101 PHE A CA 1
ATOM 768 C C . PHE A 1 101 ? 8.620 3.579 -4.008 1.00 92.88 101 PHE A C 1
ATOM 770 O O . PHE A 1 101 ? 8.256 4.751 -3.990 1.00 92.88 101 PHE A O 1
ATOM 777 N N . ARG A 1 102 ? 9.891 3.225 -3.806 1.00 89.25 102 ARG A N 1
ATOM 778 C CA . ARG A 1 102 ? 10.984 4.117 -3.375 1.00 89.25 102 ARG A CA 1
ATOM 779 C C . ARG A 1 102 ? 11.464 5.153 -4.398 1.00 89.25 102 ARG A C 1
ATOM 781 O O . ARG A 1 102 ? 11.960 6.188 -3.965 1.00 89.25 102 ARG A O 1
ATOM 788 N N . PRO A 1 103 ? 11.403 4.920 -5.726 1.00 85.06 103 PRO A N 1
ATOM 789 C CA . PRO A 1 103 ? 11.861 5.922 -6.693 1.00 85.06 103 PRO A CA 1
ATOM 790 C C . PRO A 1 103 ? 11.136 7.270 -6.598 1.00 85.06 103 PRO A C 1
ATOM 792 O O . PRO A 1 103 ? 11.679 8.270 -7.056 1.00 85.06 103 PRO A O 1
ATOM 795 N N . MET A 1 104 ? 9.961 7.301 -5.964 1.00 76.06 104 MET A N 1
ATOM 796 C CA . MET A 1 104 ? 9.188 8.509 -5.686 1.00 76.06 104 MET A CA 1
ATOM 797 C C . MET A 1 104 ? 9.267 8.902 -4.204 1.00 76.06 104 MET A C 1
ATOM 799 O O . MET A 1 104 ? 8.246 9.074 -3.545 1.00 76.06 104 MET A O 1
ATOM 803 N N . ASP A 1 105 ? 10.480 9.025 -3.664 1.00 62.25 105 ASP A N 1
ATOM 804 C CA . ASP A 1 105 ? 10.695 9.596 -2.330 1.00 62.25 105 ASP A CA 1
ATOM 805 C C . ASP A 1 105 ? 10.704 11.135 -2.430 1.00 62.25 105 ASP A C 1
ATOM 807 O O . ASP A 1 105 ? 11.689 11.746 -2.852 1.00 62.25 105 ASP A O 1
ATOM 811 N N . GLY A 1 106 ? 9.583 11.760 -2.062 1.00 67.88 106 GLY A N 1
ATOM 812 C CA . GLY A 1 106 ? 9.389 13.214 -2.025 1.00 67.88 106 GLY A CA 1
ATOM 813 C C . GLY A 1 106 ? 8.413 13.618 -0.916 1.00 67.88 106 GLY A C 1
ATOM 814 O O . GLY A 1 106 ? 8.411 13.016 0.153 1.00 67.88 106 GLY A O 1
ATOM 815 N N . ASP A 1 107 ? 7.549 14.603 -1.172 1.00 72.50 107 ASP A N 1
ATOM 816 C CA . ASP A 1 107 ? 6.526 15.057 -0.206 1.00 72.50 107 ASP A CA 1
ATOM 817 C C . ASP A 1 107 ? 5.326 14.089 -0.074 1.00 72.50 107 ASP A C 1
ATOM 819 O O . ASP A 1 107 ? 4.390 14.347 0.683 1.00 72.50 107 ASP A O 1
ATOM 823 N N . SER A 1 108 ? 5.331 12.985 -0.823 1.00 83.56 108 SER A N 1
ATOM 824 C CA . SER A 1 108 ? 4.269 11.976 -0.836 1.00 83.56 108 SER A CA 1
ATOM 825 C C . SER A 1 108 ? 4.848 10.564 -0.857 1.00 83.56 108 SER A C 1
ATOM 827 O O . SER A 1 108 ? 5.990 10.351 -1.269 1.00 83.56 108 SER A O 1
ATOM 829 N N . TYR A 1 109 ? 4.042 9.594 -0.432 1.00 87.75 109 TYR A N 1
ATOM 830 C CA . TYR A 1 109 ? 4.331 8.174 -0.558 1.00 87.75 109 TYR A CA 1
ATOM 831 C C . TYR A 1 109 ? 3.596 7.598 -1.762 1.00 87.75 109 TYR A C 1
ATOM 833 O O . TYR A 1 109 ? 2.375 7.673 -1.840 1.00 87.75 109 TYR A O 1
ATOM 841 N N . SER A 1 110 ? 4.321 6.948 -2.669 1.00 92.38 110 SER A N 1
ATOM 842 C CA . SER A 1 110 ? 3.715 6.066 -3.671 1.00 92.38 110 SER A CA 1
ATOM 843 C C . SER A 1 110 ? 3.618 4.658 -3.094 1.00 92.38 110 SER A C 1
ATOM 845 O O . SER A 1 110 ? 4.640 4.023 -2.838 1.00 92.38 110 SER A O 1
ATOM 847 N N . VAL A 1 111 ? 2.411 4.154 -2.853 1.00 93.50 111 VAL A N 1
ATOM 848 C CA . VAL A 1 111 ? 2.189 2.821 -2.280 1.00 93.50 111 VAL A CA 1
ATOM 849 C C . VAL A 1 111 ? 1.622 1.890 -3.340 1.00 93.50 111 VAL A C 1
ATOM 851 O O . VAL A 1 111 ? 0.498 2.061 -3.803 1.00 93.50 111 VAL A O 1
ATOM 854 N N . PHE A 1 112 ? 2.388 0.865 -3.703 1.00 95.38 112 PHE A N 1
ATOM 855 C CA . PHE A 1 112 ? 1.922 -0.155 -4.629 1.00 95.38 112 PHE A CA 1
ATOM 856 C C . PHE A 1 112 ? 1.157 -1.244 -3.874 1.00 95.38 112 PHE A C 1
ATOM 858 O O . PHE A 1 112 ? 1.701 -1.897 -2.977 1.00 95.38 112 PHE A O 1
ATOM 865 N N . VAL A 1 113 ? -0.110 -1.428 -4.245 1.00 96.06 113 VAL A N 1
ATOM 866 C CA . VAL A 1 113 ? -1.037 -2.398 -3.656 1.00 96.06 113 VAL A CA 1
ATOM 867 C C . VAL A 1 113 ? -1.315 -3.475 -4.693 1.00 96.06 113 VAL A C 1
ATOM 869 O O . VAL A 1 113 ? -1.794 -3.191 -5.789 1.00 96.06 113 VAL A O 1
ATOM 872 N N . ALA A 1 114 ? -1.012 -4.724 -4.357 1.00 96.06 114 ALA A N 1
ATOM 873 C CA . ALA A 1 114 ? -1.225 -5.841 -5.266 1.00 96.06 114 ALA A CA 1
ATOM 874 C C . ALA A 1 114 ? -1.573 -7.120 -4.509 1.00 96.06 114 ALA A C 1
ATOM 876 O O . ALA A 1 114 ? -1.329 -7.250 -3.308 1.00 96.06 114 ALA A O 1
ATOM 877 N N . SER A 1 115 ? -2.147 -8.090 -5.225 1.00 96.62 115 SER A N 1
ATOM 878 C CA . SER A 1 115 ? -2.400 -9.409 -4.643 1.00 96.62 115 SER A CA 1
ATOM 879 C C . SER A 1 115 ? -1.089 -10.089 -4.248 1.00 96.62 115 SER A C 1
ATOM 881 O O . SER A 1 115 ? -0.047 -9.894 -4.882 1.00 96.62 115 SER A O 1
ATOM 883 N N . ARG A 1 116 ? -1.151 -10.976 -3.256 1.00 94.19 116 ARG A N 1
ATOM 884 C CA . ARG A 1 116 ? 0.012 -11.757 -2.824 1.00 94.19 116 ARG A CA 1
ATOM 885 C C . ARG A 1 116 ? 0.625 -12.591 -3.952 1.00 94.19 116 ARG A C 1
ATOM 887 O O . ARG A 1 116 ? 1.832 -12.804 -3.958 1.00 94.19 116 ARG A O 1
ATOM 894 N N . SER A 1 117 ? -0.184 -13.032 -4.918 1.00 95.75 117 SER A N 1
ATOM 895 C CA . SER A 1 117 ? 0.300 -13.771 -6.092 1.00 95.75 117 SER A CA 1
ATOM 896 C C . SER A 1 117 ? 1.178 -12.918 -7.016 1.00 95.75 117 SER A C 1
ATOM 898 O O . SER A 1 117 ? 2.198 -13.400 -7.499 1.00 95.75 117 SER A O 1
ATOM 900 N N . VAL A 1 118 ? 0.837 -11.636 -7.195 1.00 95.62 118 VAL A N 1
ATOM 901 C CA . VAL A 1 118 ? 1.644 -10.684 -7.974 1.00 95.62 118 VAL A CA 1
ATOM 902 C C . VAL A 1 118 ? 2.969 -10.426 -7.267 1.00 95.62 118 VAL A C 1
ATOM 904 O O . VAL A 1 118 ? 4.022 -10.534 -7.890 1.00 95.62 118 VAL A O 1
ATOM 907 N N . TRP A 1 119 ? 2.932 -10.167 -5.957 1.00 95.50 119 TRP A N 1
ATOM 908 C CA . TRP A 1 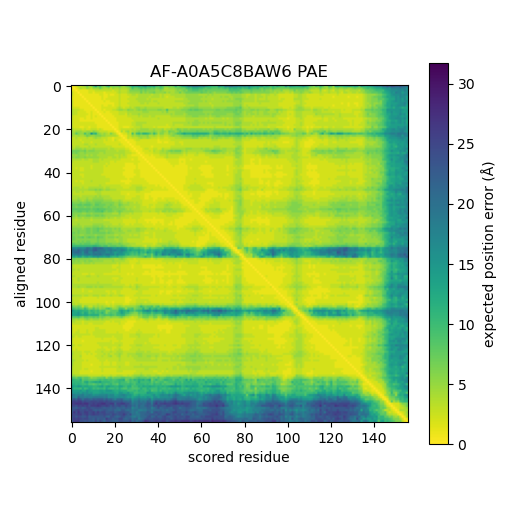119 ? 4.150 -9.982 -5.166 1.00 95.50 119 TRP A CA 1
ATOM 909 C C . TRP A 1 119 ? 5.053 -11.211 -5.171 1.00 95.50 119 TRP A C 1
ATOM 911 O O . TRP A 1 119 ? 6.257 -11.069 -5.348 1.00 95.50 119 TRP A O 1
ATOM 921 N N . ALA A 1 120 ? 4.485 -12.412 -5.054 1.00 95.00 120 ALA A N 1
ATOM 922 C CA . ALA A 1 120 ? 5.251 -13.650 -5.157 1.00 95.00 120 ALA A CA 1
ATOM 923 C C . ALA A 1 120 ? 5.938 -13.795 -6.526 1.00 95.00 120 ALA A C 1
ATOM 925 O O . ALA A 1 120 ? 7.085 -14.235 -6.582 1.00 95.00 120 ALA A O 1
ATOM 926 N N . GLY A 1 121 ? 5.270 -13.388 -7.612 1.00 95.56 121 GLY A N 1
ATOM 927 C CA . GLY A 1 121 ? 5.868 -13.323 -8.947 1.00 95.56 121 GLY A CA 1
ATOM 928 C C . GLY A 1 121 ? 7.071 -12.381 -8.982 1.00 95.56 121 GLY A C 1
ATOM 929 O O . GLY A 1 121 ? 8.181 -12.822 -9.275 1.00 95.56 121 GLY A O 1
ATOM 930 N N . ILE A 1 122 ? 6.872 -11.122 -8.572 1.00 95.25 122 ILE A N 1
ATOM 931 C CA . ILE A 1 122 ? 7.919 -10.086 -8.523 1.00 95.25 122 ILE A CA 1
ATOM 932 C C . ILE A 1 122 ? 9.119 -10.541 -7.680 1.00 95.25 122 ILE A C 1
ATOM 934 O O . ILE A 1 122 ? 10.260 -10.441 -8.132 1.00 95.25 122 ILE A O 1
ATOM 938 N N . ASP A 1 123 ? 8.871 -11.060 -6.476 1.00 94.50 123 ASP A N 1
ATOM 939 C CA . ASP A 1 123 ? 9.917 -11.501 -5.551 1.00 94.50 123 ASP A CA 1
ATOM 940 C C . ASP A 1 123 ? 10.692 -12.713 -6.094 1.00 94.50 123 ASP A C 1
ATOM 942 O O . ASP A 1 123 ? 11.877 -12.861 -5.798 1.00 94.50 123 ASP A O 1
ATOM 946 N N . SER A 1 124 ? 10.056 -13.580 -6.892 1.00 95.56 124 SER A N 1
ATOM 947 C CA . SER A 1 124 ? 10.727 -14.755 -7.464 1.00 95.56 124 SER A CA 1
ATOM 948 C C . SER A 1 124 ? 11.503 -14.438 -8.745 1.00 95.56 124 SER A C 1
ATOM 950 O O . SER A 1 124 ? 12.605 -14.950 -8.937 1.00 95.56 124 SER A O 1
ATOM 952 N N . GLU A 1 125 ? 10.951 -13.580 -9.604 1.00 94.94 125 GLU A N 1
ATOM 953 C CA . GLU A 1 125 ? 11.504 -13.277 -10.926 1.00 94.94 125 GLU A CA 1
ATOM 954 C C . GLU A 1 125 ? 12.541 -12.154 -10.864 1.00 94.94 125 GLU A C 1
ATOM 956 O O . GLU A 1 125 ? 13.543 -12.190 -11.574 1.00 94.94 125 GLU A O 1
ATOM 961 N N . ASN A 1 126 ? 12.330 -11.167 -9.988 1.00 93.69 126 ASN A N 1
ATOM 962 C CA . ASN A 1 126 ? 13.131 -9.948 -9.917 1.00 93.69 126 ASN A CA 1
ATOM 963 C C . ASN A 1 126 ? 13.499 -9.562 -8.464 1.00 93.69 126 ASN A C 1
ATOM 965 O O . ASN A 1 126 ? 13.332 -8.399 -8.085 1.00 93.69 126 ASN A O 1
ATOM 969 N N . PRO A 1 127 ? 14.052 -10.472 -7.634 1.00 93.06 127 PRO A N 1
ATOM 970 C CA . PRO A 1 127 ? 14.253 -10.244 -6.195 1.00 93.06 127 PRO A CA 1
ATOM 971 C C . PRO A 1 127 ? 15.096 -9.001 -5.871 1.00 93.06 127 PRO A C 1
ATOM 973 O O . PRO A 1 127 ? 14.799 -8.260 -4.936 1.00 93.06 127 PRO A O 1
ATOM 976 N N . GLN A 1 128 ? 16.139 -8.735 -6.664 1.00 93.00 128 GLN A N 1
ATOM 977 C CA . GLN A 1 128 ? 17.011 -7.571 -6.463 1.00 93.00 128 GLN A CA 1
ATOM 978 C C . GLN A 1 128 ? 16.294 -6.254 -6.781 1.00 93.00 128 GLN A C 1
ATOM 980 O O . GLN A 1 128 ? 16.476 -5.261 -6.077 1.00 93.00 128 GLN A O 1
ATOM 985 N N . ALA A 1 129 ? 15.475 -6.235 -7.837 1.00 91.19 129 ALA A N 1
ATOM 986 C CA . ALA A 1 129 ? 14.667 -5.069 -8.170 1.00 91.19 129 ALA A CA 1
ATOM 987 C C . ALA A 1 129 ? 13.567 -4.868 -7.123 1.00 91.19 129 ALA A C 1
ATOM 989 O O . ALA A 1 129 ? 13.349 -3.736 -6.702 1.00 91.19 129 ALA A O 1
ATOM 990 N N . ALA A 1 130 ? 12.948 -5.953 -6.649 1.00 92.00 130 ALA A N 1
ATOM 991 C CA . ALA A 1 130 ? 11.941 -5.926 -5.598 1.00 92.00 130 ALA A CA 1
ATOM 992 C C . ALA A 1 130 ? 12.473 -5.252 -4.323 1.00 92.00 130 ALA A C 1
ATOM 994 O O . ALA A 1 130 ? 11.878 -4.291 -3.845 1.00 92.00 130 ALA A O 1
ATOM 995 N N . GLU A 1 131 ? 13.635 -5.684 -3.823 1.00 90.38 131 GLU A N 1
ATOM 996 C CA . GLU A 1 131 ? 14.259 -5.093 -2.632 1.00 90.38 131 GLU A CA 1
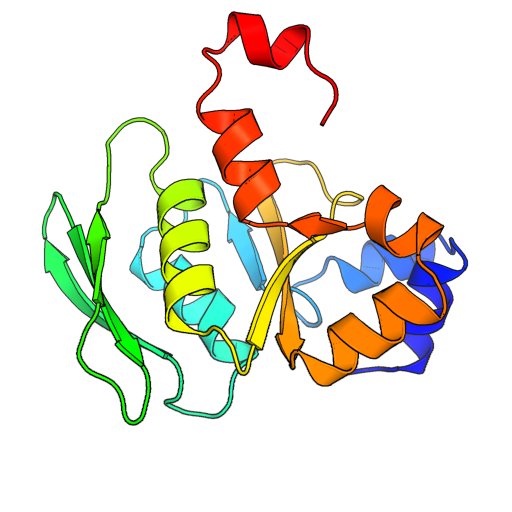ATOM 997 C C . GLU A 1 131 ? 14.706 -3.638 -2.851 1.00 90.38 131 GLU A C 1
ATOM 999 O O . GLU A 1 131 ? 14.584 -2.791 -1.960 1.00 90.38 131 GLU A O 1
ATOM 1004 N N . ARG A 1 132 ? 15.228 -3.326 -4.042 1.00 91.25 132 ARG A N 1
ATOM 1005 C CA . ARG A 1 132 ? 15.701 -1.977 -4.370 1.00 91.25 132 ARG A CA 1
ATOM 1006 C C . ARG A 1 132 ? 14.556 -0.977 -4.509 1.00 91.25 132 ARG A C 1
ATOM 1008 O O . ARG A 1 132 ? 14.715 0.168 -4.094 1.00 91.25 132 ARG A O 1
ATOM 1015 N N . LEU A 1 133 ? 13.457 -1.379 -5.141 1.00 91.38 133 LEU A N 1
ATOM 1016 C CA . LEU A 1 133 ? 12.376 -0.485 -5.559 1.00 91.38 133 LEU A CA 1
ATOM 1017 C C . LEU A 1 133 ? 11.222 -0.445 -4.561 1.00 91.38 133 LEU A C 1
ATOM 1019 O O . LEU A 1 133 ? 10.533 0.569 -4.511 1.00 91.38 133 LEU A O 1
ATOM 1023 N N . PHE A 1 134 ? 11.019 -1.495 -3.762 1.00 92.31 134 PHE A N 1
ATOM 1024 C CA . PHE A 1 134 ? 9.855 -1.605 -2.891 1.00 92.31 134 PHE A CA 1
ATOM 1025 C C . PHE A 1 134 ? 10.231 -1.840 -1.428 1.00 92.31 134 PHE A C 1
ATOM 1027 O O . PHE A 1 134 ? 10.952 -2.777 -1.086 1.00 92.31 134 PHE A O 1
ATOM 1034 N N . LEU A 1 135 ? 9.690 -1.009 -0.538 1.00 88.12 135 LEU A N 1
ATOM 1035 C CA . LEU A 1 135 ? 9.854 -1.135 0.905 1.00 88.12 135 LEU A CA 1
ATOM 1036 C C . LEU A 1 135 ? 8.571 -1.691 1.529 1.00 88.12 135 LEU A C 1
ATOM 1038 O O . LEU A 1 135 ? 7.497 -1.105 1.400 1.00 88.12 135 LEU A O 1
ATOM 1042 N N . SER A 1 136 ? 8.666 -2.832 2.214 1.00 78.44 136 SER A N 1
ATOM 1043 C CA . SER A 1 136 ? 7.501 -3.430 2.874 1.00 78.44 136 SER A CA 1
ATOM 1044 C C . SER A 1 136 ? 6.990 -2.558 4.021 1.00 78.44 136 SER A C 1
ATOM 1046 O O . SER A 1 136 ? 7.777 -1.896 4.701 1.00 78.44 136 SER A O 1
ATOM 1048 N N . ALA A 1 137 ? 5.683 -2.618 4.299 1.00 69.56 137 ALA A N 1
ATOM 1049 C CA . ALA A 1 137 ? 5.058 -1.900 5.416 1.00 69.56 137 ALA A CA 1
ATOM 1050 C C . ALA A 1 137 ? 5.747 -2.169 6.772 1.00 69.56 137 ALA A C 1
ATOM 1052 O O . ALA A 1 137 ? 5.867 -1.279 7.612 1.00 69.56 137 ALA A O 1
ATOM 1053 N N . GLN A 1 138 ? 6.271 -3.382 6.977 1.00 67.19 138 GLN A N 1
ATOM 1054 C CA . GLN A 1 138 ? 7.020 -3.742 8.185 1.00 67.19 138 GLN A CA 1
ATOM 1055 C C . GLN A 1 138 ? 8.409 -3.089 8.240 1.00 67.19 138 GLN A C 1
ATOM 1057 O O . GLN A 1 138 ? 8.807 -2.600 9.298 1.00 67.19 138 GLN A O 1
ATOM 1062 N N . ARG A 1 139 ? 9.151 -3.048 7.119 1.00 70.19 139 ARG A N 1
ATOM 1063 C CA . ARG A 1 139 ? 10.451 -2.350 7.058 1.00 70.19 139 ARG A CA 1
ATOM 1064 C C . ARG A 1 139 ? 10.266 -0.840 7.196 1.00 70.19 139 ARG A C 1
ATOM 1066 O O . ARG A 1 139 ? 11.044 -0.214 7.908 1.00 70.19 139 ARG A O 1
ATOM 1073 N N . LEU A 1 140 ? 9.202 -0.292 6.612 1.00 66.44 140 LEU A N 1
ATOM 1074 C CA . LEU A 1 140 ? 8.712 1.064 6.864 1.00 66.44 140 LEU A CA 1
ATOM 1075 C C . LEU A 1 140 ? 8.527 1.298 8.367 1.00 66.44 140 LEU A C 1
ATOM 1077 O O . LEU A 1 140 ? 9.231 2.112 8.957 1.00 66.44 140 LEU A O 1
ATOM 1081 N N . ALA A 1 141 ? 7.659 0.534 9.030 1.00 64.69 141 ALA A N 1
ATOM 1082 C CA . ALA A 1 141 ? 7.394 0.693 10.460 1.00 64.69 141 ALA A CA 1
ATOM 1083 C C . ALA A 1 141 ? 8.662 0.585 11.334 1.00 64.69 141 ALA A C 1
ATOM 1085 O O . ALA A 1 141 ? 8.837 1.349 12.287 1.00 64.69 141 ALA A O 1
ATOM 1086 N N . ALA A 1 142 ? 9.579 -0.326 10.994 1.00 66.75 142 ALA A N 1
ATOM 1087 C CA . ALA A 1 142 ? 10.864 -0.483 11.675 1.00 66.75 142 ALA A CA 1
ATOM 1088 C C . ALA A 1 142 ? 11.840 0.683 11.419 1.00 66.75 142 ALA A C 1
ATOM 1090 O O . ALA A 1 142 ? 12.652 1.011 12.284 1.00 66.75 142 ALA A O 1
ATOM 1091 N N . TYR A 1 143 ? 11.776 1.317 10.249 1.00 62.03 143 TYR A N 1
ATOM 1092 C CA . TYR A 1 143 ? 12.550 2.514 9.935 1.00 62.03 143 TYR A CA 1
ATOM 1093 C C . TYR A 1 143 ? 12.034 3.733 10.715 1.00 62.03 143 TYR A C 1
ATOM 1095 O O . TYR A 1 143 ? 12.828 4.484 11.281 1.00 62.03 143 TYR A O 1
ATOM 1103 N N . TRP A 1 144 ? 10.716 3.894 10.839 1.00 60.47 144 TRP A N 1
ATOM 1104 C CA . TRP A 1 144 ? 10.097 5.060 11.483 1.00 60.47 144 TRP A CA 1
ATOM 1105 C C . TRP A 1 144 ? 10.057 4.993 13.015 1.00 60.47 144 TRP A C 1
ATOM 1107 O O . TRP A 1 144 ? 10.079 6.040 13.671 1.00 60.47 144 TRP A O 1
ATOM 1117 N N . SER A 1 145 ? 10.075 3.787 13.596 1.00 54.69 145 SER A N 1
ATOM 1118 C CA . SER A 1 145 ? 10.200 3.581 15.049 1.00 54.69 145 SER A CA 1
ATOM 1119 C C . SER A 1 145 ? 11.573 3.981 15.603 1.00 54.69 145 SER A C 1
ATOM 1121 O O . SER A 1 145 ? 11.716 4.233 16.801 1.00 54.69 145 SER A O 1
ATOM 1123 N N . LYS A 1 146 ? 12.585 4.114 14.739 1.00 53.62 146 LYS A N 1
ATOM 1124 C CA . LYS A 1 146 ? 13.862 4.736 15.092 1.00 53.62 146 LYS A CA 1
ATOM 1125 C C . LYS A 1 146 ? 13.648 6.245 15.248 1.00 53.62 146 LYS A C 1
ATOM 1127 O O . LYS A 1 146 ? 13.070 6.889 14.375 1.00 53.62 146 LYS A O 1
ATOM 1132 N N . GLY A 1 147 ? 14.115 6.834 16.353 1.00 47.75 147 GLY A N 1
ATOM 1133 C CA . GLY A 1 147 ? 14.088 8.292 16.540 1.00 47.75 147 GLY A CA 1
ATOM 1134 C C . GLY A 1 147 ? 14.799 9.026 15.392 1.00 47.75 147 GLY A C 1
ATOM 1135 O O . GLY A 1 147 ? 15.668 8.450 14.742 1.00 47.75 147 GLY A O 1
ATOM 1136 N N . PHE A 1 148 ? 14.454 10.295 15.147 1.00 48.09 148 PHE A N 1
ATOM 1137 C CA . PHE A 1 148 ? 14.949 11.117 14.022 1.00 48.09 148 PHE A CA 1
ATOM 1138 C C . PHE A 1 148 ? 16.466 10.991 13.763 1.00 48.09 148 PHE A C 1
ATOM 1140 O O . PHE A 1 148 ? 16.899 10.802 12.629 1.00 48.09 148 PHE A O 1
ATOM 1147 N N . VAL A 1 149 ? 17.276 10.990 14.827 1.00 48.22 149 VAL A N 1
ATOM 1148 C CA . VAL A 1 149 ? 18.739 10.831 14.744 1.00 48.22 149 VAL A CA 1
ATOM 1149 C C . VAL A 1 149 ? 19.142 9.443 14.228 1.00 48.22 149 VAL A C 1
ATOM 1151 O O . VAL A 1 149 ? 20.042 9.329 13.407 1.00 48.22 149 VAL A O 1
ATOM 1154 N N . ALA A 1 150 ? 18.455 8.381 14.645 1.00 52.81 150 ALA A N 1
ATOM 1155 C CA . ALA A 1 150 ? 18.735 7.017 14.201 1.00 52.81 150 ALA A CA 1
ATOM 1156 C C . ALA A 1 150 ? 18.271 6.744 12.755 1.00 52.81 150 ALA A C 1
ATOM 1158 O O . ALA A 1 150 ? 18.834 5.859 12.105 1.00 52.81 150 ALA A O 1
ATOM 1159 N N . ARG A 1 151 ? 17.310 7.521 12.231 1.00 53.12 151 ARG A N 1
ATOM 1160 C CA . ARG A 1 151 ? 16.921 7.497 10.808 1.00 53.12 151 ARG A CA 1
ATOM 1161 C C . ARG A 1 151 ? 18.014 8.077 9.910 1.00 53.12 151 ARG A C 1
ATOM 1163 O O . ARG A 1 151 ? 18.325 7.473 8.897 1.00 53.12 151 ARG A O 1
ATOM 1170 N N . MET A 1 152 ? 18.686 9.160 10.323 1.00 51.31 152 MET A N 1
ATOM 1171 C CA . MET A 1 152 ? 19.790 9.752 9.541 1.00 51.31 152 MET A CA 1
ATOM 1172 C C . MET A 1 152 ? 20.995 8.816 9.344 1.00 51.31 152 MET A C 1
ATOM 1174 O O . MET A 1 152 ? 21.715 8.949 8.358 1.00 51.31 152 MET A O 1
ATOM 1178 N N . PHE A 1 153 ? 21.216 7.862 10.254 1.00 50.97 153 PHE A N 1
ATOM 1179 C CA . PHE A 1 153 ? 22.332 6.908 10.173 1.00 50.97 153 PHE A CA 1
ATOM 1180 C C . PHE A 1 153 ? 21.923 5.505 9.706 1.00 50.97 153 PHE A C 1
ATOM 1182 O O . PHE A 1 153 ? 22.786 4.650 9.511 1.00 50.97 153 PHE A O 1
ATOM 1189 N N . SER A 1 154 ? 20.627 5.251 9.513 1.00 45.12 154 SER A N 1
ATOM 1190 C CA . SER A 1 154 ? 20.127 3.985 8.978 1.00 45.12 154 SER A CA 1
ATOM 1191 C C . SER A 1 154 ? 19.735 4.209 7.524 1.00 45.12 154 SER A C 1
ATOM 1193 O O . SER A 1 154 ? 18.775 4.917 7.265 1.00 45.12 154 SER A O 1
ATOM 1195 N N . ARG A 1 155 ? 20.429 3.606 6.556 1.00 45.47 155 ARG A N 1
ATOM 1196 C CA . ARG A 1 155 ? 19.824 3.468 5.222 1.00 45.47 155 ARG A CA 1
ATOM 1197 C C . ARG A 1 155 ? 18.704 2.415 5.311 1.00 45.47 155 ARG A C 1
ATOM 1199 O O . ARG A 1 155 ? 18.947 1.389 5.950 1.00 45.47 155 ARG A O 1
ATOM 1206 N N . PRO A 1 156 ? 17.507 2.665 4.752 1.00 49.66 156 PRO A N 1
ATOM 1207 C CA . PRO A 1 156 ? 16.450 1.656 4.670 1.00 49.66 156 PRO A CA 1
ATOM 1208 C C . PRO A 1 156 ? 16.829 0.478 3.759 1.00 49.66 156 PRO A C 1
ATOM 1210 O O . PRO A 1 156 ? 17.432 0.741 2.687 1.00 49.66 156 PRO A O 1
#

Radius of gyration: 15.34 Å; Cα contacts (8 Å, |Δi|>4): 238; chains: 1; bounding box: 38×31×38 Å

Solvent-accessible surface area (backbone atoms only — not comparable to full-atom values): 8625 Å² total; per-residue (Å²): 134,65,65,72,52,51,49,38,34,60,76,61,39,64,69,39,42,57,60,48,46,34,75,91,60,10,29,58,39,48,80,84,56,47,76,63,55,47,48,52,40,51,28,73,67,45,61,91,73,37,48,46,76,55,64,74,56,90,55,29,34,28,40,37,33,65,97,55,76,72,42,82,32,60,39,46,97,88,52,38,66,65,46,39,52,33,42,49,36,60,65,48,42,80,62,30,44,46,26,36,39,50,91,48,75,67,79,36,46,16,30,36,57,42,43,41,69,57,51,51,48,44,50,71,78,37,46,69,40,40,64,70,39,38,45,44,42,67,57,49,51,61,49,66,73,37,56,76,72,54,39,79,76,46,83,133

pLDDT: mean 86.69, std 13.76, range [45.12, 98.25]

Sequence (156 aa):
MDQALLQKVLDGDQAAQIQFGESEHCAVVDWRDGPQEIVEAVASFLPDGFLAMGKLTEESCELLVQGRQPVLAELSSTATQERLLLSIGNAIAPEYELRQFRPMDGDSYSVFVASRSVWAGIDSENPQAAERLFLSAQRLAAYWSKGFVARMFSRP

Secondary structure (DSSP, 8-state):
--HHHHHHHHHT-HHHHHHHTSTTTSEEEETT--HHHHHHHHHTTSSTTSEEEEEE-SSEEEEEETTS--EEEE--TTSHHHHHHHHHHHHHTTTEEEEEEGGG-SSEEEEEEEEHHHHHHHHHH-HHHHHHHEEEHHHHHHHHTS-HHHHHH---